Protein AF-A0A3N2H4Z8-F1 (afdb_monomer_lite)

Structure (mmCIF, N/CA/C/O backbone):
data_AF-A0A3N2H4Z8-F1
#
_entry.id   AF-A0A3N2H4Z8-F1
#
loop_
_atom_site.group_PDB
_atom_site.id
_atom_site.type_symbol
_atom_site.label_atom_id
_atom_site.label_alt_id
_atom_site.label_comp_id
_atom_site.label_asym_id
_atom_site.label_entity_id
_atom_site.label_seq_id
_atom_site.pdbx_PDB_ins_code
_atom_site.Cartn_x
_atom_site.Cartn_y
_atom_site.Cartn_z
_atom_site.occupancy
_atom_site.B_iso_or_equiv
_atom_site.auth_seq_id
_atom_site.auth_comp_id
_atom_site.auth_asym_id
_atom_site.auth_atom_id
_atom_site.pdbx_PDB_model_num
ATOM 1 N N . MET A 1 1 ? 8.230 -2.918 19.603 1.00 58.03 1 MET A N 1
ATOM 2 C CA . MET A 1 1 ? 8.736 -3.614 18.401 1.00 58.03 1 MET A CA 1
ATOM 3 C C . MET A 1 1 ? 7.771 -3.284 17.280 1.00 58.03 1 MET A C 1
ATOM 5 O O . MET A 1 1 ? 6.581 -3.255 17.561 1.00 58.03 1 MET A O 1
ATOM 9 N N . ALA A 1 2 ? 8.260 -2.921 16.096 1.00 69.50 2 ALA A N 1
ATOM 10 C CA . ALA A 1 2 ? 7.407 -2.579 14.958 1.00 69.50 2 ALA A CA 1
ATOM 11 C C . ALA A 1 2 ? 7.454 -3.725 13.944 1.00 69.50 2 ALA A C 1
ATOM 13 O O . ALA A 1 2 ? 8.533 -4.252 13.677 1.00 69.50 2 ALA A O 1
ATOM 14 N N . TYR A 1 3 ? 6.294 -4.119 13.432 1.00 77.19 3 TYR A N 1
ATOM 15 C CA . TYR A 1 3 ? 6.147 -5.164 12.423 1.00 77.19 3 TYR A CA 1
ATOM 16 C C . TYR A 1 3 ? 5.973 -4.525 11.045 1.00 77.19 3 TYR A C 1
ATOM 18 O O . TYR A 1 3 ? 5.326 -3.483 10.944 1.00 77.19 3 TYR A O 1
ATOM 26 N N . ARG A 1 4 ? 6.554 -5.116 9.995 1.00 85.44 4 ARG A N 1
ATOM 27 C CA . ARG A 1 4 ? 6.513 -4.558 8.641 1.00 85.44 4 ARG A CA 1
ATOM 28 C C . ARG A 1 4 ? 6.086 -5.608 7.621 1.00 85.44 4 ARG A C 1
ATOM 30 O O . ARG A 1 4 ? 6.749 -6.628 7.491 1.00 85.44 4 ARG A O 1
ATOM 37 N N . ILE A 1 5 ? 5.042 -5.303 6.855 1.00 87.25 5 ILE A N 1
ATOM 38 C CA . ILE A 1 5 ? 4.618 -6.085 5.685 1.00 87.25 5 ILE A CA 1
ATOM 39 C C . ILE A 1 5 ? 4.929 -5.279 4.436 1.00 87.25 5 ILE A C 1
ATOM 41 O O . ILE A 1 5 ? 4.501 -4.129 4.337 1.00 87.25 5 ILE A O 1
ATOM 45 N N . ALA A 1 6 ? 5.624 -5.877 3.472 1.00 89.94 6 ALA A N 1
ATOM 46 C CA . ALA A 1 6 ? 5.762 -5.306 2.139 1.00 89.94 6 ALA A CA 1
ATOM 47 C C . ALA A 1 6 ? 4.761 -5.970 1.186 1.00 89.94 6 ALA A C 1
ATOM 49 O O . ALA A 1 6 ? 4.684 -7.193 1.076 1.00 89.94 6 ALA A O 1
ATOM 50 N N . LEU A 1 7 ? 3.985 -5.154 0.485 1.00 91.12 7 LEU A N 1
ATOM 51 C CA . LEU A 1 7 ? 3.040 -5.569 -0.539 1.00 91.12 7 LEU A CA 1
ATOM 52 C C . LEU A 1 7 ? 3.588 -5.134 -1.895 1.00 91.12 7 LEU A C 1
ATOM 54 O O . LEU A 1 7 ? 3.538 -3.954 -2.245 1.00 91.12 7 LEU A O 1
ATOM 58 N N . TYR A 1 8 ? 4.108 -6.085 -2.663 1.00 91.25 8 TYR A N 1
ATOM 59 C CA . TYR A 1 8 ? 4.609 -5.828 -4.009 1.00 91.25 8 TYR A CA 1
ATOM 60 C C . TYR A 1 8 ? 3.440 -5.842 -4.988 1.00 91.25 8 TYR A C 1
ATOM 62 O O . TYR A 1 8 ? 2.732 -6.845 -5.102 1.00 91.25 8 TYR A O 1
ATOM 70 N N . CYS A 1 9 ? 3.211 -4.710 -5.648 1.00 91.25 9 CYS A N 1
ATOM 71 C CA . CYS A 1 9 ? 1.989 -4.435 -6.394 1.00 91.25 9 CYS A CA 1
ATOM 72 C C . CYS A 1 9 ? 2.287 -4.037 -7.841 1.00 91.25 9 CYS A C 1
ATOM 74 O O . CYS A 1 9 ? 3.325 -3.449 -8.139 1.00 91.25 9 CYS A O 1
ATOM 76 N N . THR A 1 10 ? 1.327 -4.305 -8.726 1.00 91.31 10 THR A N 1
ATOM 77 C CA . THR A 1 10 ? 1.236 -3.677 -10.051 1.00 91.31 10 THR A CA 1
ATOM 78 C C . THR A 1 10 ? 0.263 -2.495 -9.974 1.00 91.31 10 THR A C 1
ATOM 80 O O . THR A 1 10 ? -0.949 -2.716 -10.004 1.00 91.31 10 THR A O 1
ATOM 83 N N . SER A 1 11 ? 0.756 -1.261 -9.847 1.00 86.25 11 SER A N 1
ATOM 84 C CA . SER A 1 11 ? -0.063 -0.067 -9.582 1.00 86.25 11 SER A CA 1
ATOM 85 C C . SER A 1 11 ? -0.911 0.382 -10.770 1.00 86.25 11 SER A C 1
ATOM 87 O O . SER A 1 11 ? -1.811 1.202 -10.605 1.00 86.25 11 SER A O 1
ATOM 89 N N . GLY A 1 12 ? -0.630 -0.127 -11.975 1.00 87.31 12 GLY A N 1
ATOM 90 C CA . GLY A 1 12 ? -1.292 0.325 -13.200 1.00 87.31 12 GLY A CA 1
ATOM 91 C C . GLY A 1 12 ? -0.841 1.720 -13.636 1.00 87.31 12 GLY A C 1
ATOM 92 O O . GLY A 1 12 ? -1.544 2.384 -14.394 1.00 87.31 12 GLY A O 1
ATOM 93 N N . GLY A 1 13 ? 0.326 2.163 -13.160 1.00 88.88 13 GLY A N 1
ATOM 94 C CA . GLY A 1 13 ? 0.904 3.457 -13.493 1.00 88.88 13 GLY A CA 1
ATOM 95 C C . GLY A 1 13 ? 0.477 4.613 -12.585 1.00 88.88 13 GLY A C 1
ATOM 96 O O . GLY A 1 13 ? 0.729 5.762 -12.938 1.00 88.88 13 GLY A O 1
ATOM 97 N N . LEU A 1 14 ? -0.152 4.322 -11.443 1.00 92.44 14 LEU A N 1
ATOM 98 C CA . LEU A 1 14 ? -0.487 5.327 -10.433 1.00 92.44 14 LEU A CA 1
ATOM 99 C C . LEU A 1 14 ? 0.776 5.836 -9.728 1.00 92.44 14 LEU A C 1
ATOM 101 O O . LEU A 1 14 ? 1.671 5.050 -9.396 1.00 92.44 14 LEU A O 1
ATOM 105 N N . SER A 1 15 ? 0.806 7.138 -9.443 1.00 94.19 15 SER A N 1
ATOM 106 C CA . SER A 1 15 ? 1.796 7.742 -8.549 1.00 94.19 15 SER A CA 1
ATOM 107 C C . SER A 1 15 ? 1.583 7.301 -7.095 1.00 94.19 15 SER A C 1
ATOM 109 O O . SER A 1 15 ? 0.527 6.787 -6.727 1.00 94.19 15 SER A O 1
ATOM 111 N N . ALA A 1 16 ? 2.569 7.537 -6.222 1.00 94.75 16 ALA A N 1
ATOM 112 C CA . ALA A 1 16 ? 2.466 7.162 -4.809 1.00 94.75 16 ALA A CA 1
ATOM 113 C C . ALA A 1 16 ? 1.285 7.843 -4.091 1.00 94.75 16 ALA A C 1
ATOM 115 O O . ALA A 1 16 ? 0.596 7.216 -3.286 1.00 94.75 16 ALA A O 1
ATOM 116 N N . ALA A 1 17 ? 1.029 9.117 -4.408 1.00 94.94 17 ALA A N 1
ATOM 117 C CA . ALA A 1 17 ? -0.097 9.857 -3.850 1.00 94.94 17 ALA A CA 1
ATOM 118 C C . ALA A 1 17 ? -1.436 9.285 -4.331 1.00 94.94 17 ALA A C 1
ATOM 120 O O . ALA A 1 17 ? -2.308 9.016 -3.510 1.00 94.94 17 ALA A O 1
ATOM 121 N N . GLU A 1 18 ? -1.580 9.040 -5.637 1.00 95.12 18 GLU A N 1
ATOM 122 C CA . GLU A 1 18 ? -2.786 8.420 -6.199 1.00 95.12 18 GLU A CA 1
ATOM 123 C C . GLU A 1 18 ? -3.003 7.005 -5.658 1.00 95.12 18 GLU A C 1
ATOM 125 O O . GLU A 1 18 ? -4.136 6.632 -5.379 1.00 95.12 18 GLU A O 1
ATOM 130 N N . GLY A 1 19 ? -1.930 6.238 -5.446 1.00 94.19 19 GLY A N 1
ATOM 131 C CA . GLY A 1 19 ? -1.995 4.915 -4.835 1.00 94.19 19 GLY A CA 1
ATOM 132 C C . GLY A 1 19 ? -2.554 4.951 -3.412 1.00 94.19 19 GLY A C 1
ATOM 133 O O . GLY A 1 19 ? -3.439 4.162 -3.086 1.00 94.19 19 GLY A O 1
ATOM 134 N N . LEU A 1 20 ? -2.099 5.890 -2.574 1.00 95.12 20 LEU A N 1
ATOM 135 C CA . LEU A 1 20 ? -2.622 6.038 -1.211 1.00 95.12 20 LEU A CA 1
ATOM 136 C C . LEU A 1 20 ? -4.099 6.475 -1.201 1.00 95.12 20 LEU A C 1
ATOM 138 O O . LEU A 1 20 ? -4.898 5.924 -0.445 1.00 95.12 20 LEU A O 1
ATOM 142 N N . GLU A 1 21 ? -4.482 7.422 -2.060 1.00 95.31 21 GLU A N 1
ATOM 143 C CA . GLU A 1 21 ? -5.883 7.858 -2.190 1.00 95.31 21 GLU A CA 1
ATOM 144 C C . GLU A 1 21 ? -6.788 6.741 -2.744 1.00 95.31 21 GLU A C 1
ATOM 146 O O . GLU A 1 21 ? -7.935 6.589 -2.313 1.00 95.31 21 GLU A O 1
ATOM 151 N N . ALA A 1 22 ? -6.276 5.914 -3.660 1.00 94.50 22 ALA A N 1
ATOM 152 C CA . ALA A 1 22 ? -6.990 4.755 -4.184 1.00 94.50 22 ALA A CA 1
ATOM 153 C C . ALA A 1 22 ? -7.251 3.713 -3.085 1.00 94.50 22 ALA A C 1
ATOM 155 O O . ALA A 1 22 ? -8.364 3.201 -2.991 1.00 94.50 22 ALA A O 1
ATOM 156 N N . ILE A 1 23 ? -6.280 3.465 -2.194 1.00 94.44 23 ILE A N 1
ATOM 157 C CA . ILE A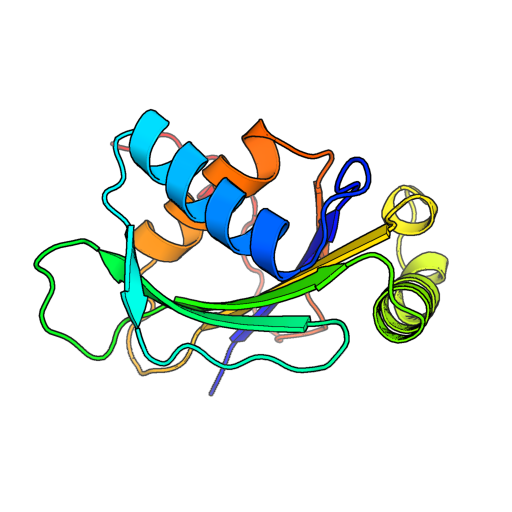 1 23 ? -6.460 2.577 -1.030 1.00 94.44 23 ILE A CA 1
ATOM 158 C C . ILE A 1 23 ? -7.587 3.087 -0.123 1.00 94.44 23 ILE A C 1
ATOM 160 O O . ILE A 1 23 ? -8.467 2.312 0.251 1.00 94.44 23 ILE A O 1
ATOM 164 N N . LEU A 1 24 ? -7.594 4.383 0.206 1.00 94.44 24 LEU A N 1
ATOM 165 C CA . LEU A 1 24 ? -8.649 5.000 1.022 1.00 94.44 24 LEU A CA 1
ATOM 166 C C . LEU A 1 24 ? -10.026 4.885 0.357 1.00 94.44 24 LEU A C 1
ATOM 168 O O . LEU A 1 24 ? -11.013 4.537 1.008 1.00 94.44 24 LEU A O 1
ATOM 172 N N . THR A 1 25 ? -10.085 5.151 -0.948 1.00 95.19 25 THR A N 1
ATOM 173 C CA . THR A 1 25 ? -11.323 5.077 -1.733 1.00 95.19 25 THR A CA 1
ATOM 174 C C . THR A 1 25 ? -11.864 3.649 -1.774 1.00 95.19 25 THR A C 1
ATOM 176 O O . THR A 1 25 ? -13.024 3.428 -1.431 1.00 95.19 25 THR A O 1
ATOM 179 N N . ALA A 1 26 ? -11.018 2.669 -2.100 1.00 93.94 26 ALA A N 1
ATOM 180 C CA . ALA A 1 26 ? -11.404 1.263 -2.155 1.00 93.94 26 ALA A CA 1
ATOM 181 C C . ALA A 1 26 ? -11.834 0.727 -0.781 1.00 93.94 26 ALA A C 1
ATOM 183 O O . ALA A 1 26 ? -12.832 0.014 -0.687 1.00 93.94 26 ALA A O 1
ATOM 184 N N . ALA A 1 27 ? -11.145 1.106 0.301 1.00 93.25 27 ALA A N 1
ATOM 185 C CA . ALA A 1 27 ? -11.550 0.732 1.656 1.00 93.25 27 ALA A CA 1
ATOM 186 C C . ALA A 1 27 ? -12.957 1.259 1.986 1.00 93.25 27 ALA A C 1
ATOM 188 O O . ALA A 1 27 ? -13.801 0.514 2.490 1.00 93.25 27 ALA A O 1
ATOM 189 N N . ARG A 1 28 ? -13.246 2.514 1.622 1.00 93.56 28 ARG A N 1
ATOM 190 C CA . ARG A 1 28 ? -14.564 3.128 1.816 1.00 93.56 28 ARG A CA 1
ATOM 191 C C . ARG A 1 28 ? -15.657 2.430 1.008 1.00 93.56 28 ARG A C 1
ATOM 193 O O . ARG A 1 28 ? -16.737 2.185 1.542 1.00 93.56 28 ARG A O 1
ATOM 200 N N . GLU A 1 29 ? -15.390 2.092 -0.251 1.00 92.75 29 GLU A N 1
ATOM 201 C CA . GLU A 1 29 ? -16.316 1.332 -1.109 1.00 92.75 29 GLU A CA 1
ATOM 202 C C . GLU A 1 29 ? -16.615 -0.066 -0.548 1.00 92.75 29 GLU A C 1
ATOM 204 O O . GLU A 1 29 ? -17.712 -0.592 -0.731 1.00 92.75 29 GLU A O 1
ATOM 209 N N . GLN A 1 30 ? -15.671 -0.635 0.200 1.00 90.50 30 GLN A N 1
ATOM 210 C CA . GLN A 1 30 ? -15.806 -1.911 0.905 1.00 90.50 30 GLN A CA 1
ATOM 211 C C . GLN A 1 30 ? -16.430 -1.775 2.307 1.00 90.50 30 GLN A C 1
ATOM 213 O O . GLN A 1 30 ? -16.568 -2.768 3.020 1.00 90.50 30 GLN A O 1
ATOM 218 N N . GLY A 1 31 ? -16.832 -0.565 2.709 1.00 90.38 31 GLY A N 1
ATOM 219 C CA . GLY A 1 31 ? -17.496 -0.298 3.987 1.00 90.38 31 GLY A CA 1
ATOM 220 C C . GLY A 1 31 ? -16.556 -0.041 5.169 1.00 90.38 31 GLY A C 1
ATOM 221 O O . GLY A 1 31 ? -17.029 0.034 6.303 1.00 90.38 31 GLY A O 1
ATOM 222 N N . ALA A 1 32 ? -15.252 0.117 4.934 1.00 91.12 32 ALA A N 1
ATOM 223 C CA . ALA A 1 32 ? -14.289 0.531 5.947 1.00 91.12 32 ALA A CA 1
ATOM 224 C C . ALA A 1 32 ? -14.022 2.040 5.844 1.00 91.12 32 ALA A C 1
ATOM 226 O O . ALA A 1 32 ? -13.409 2.517 4.891 1.00 91.12 32 ALA A O 1
ATOM 227 N N . ASP A 1 33 ? -14.465 2.803 6.843 1.00 90.25 33 ASP A N 1
ATOM 228 C CA . ASP A 1 33 ? -14.162 4.233 6.925 1.00 90.25 33 ASP A CA 1
ATOM 229 C C . ASP A 1 33 ? -12.745 4.416 7.480 1.00 90.25 33 ASP A C 1
ATOM 231 O O . ASP A 1 33 ? -12.545 4.443 8.692 1.00 90.25 33 ASP A O 1
ATOM 235 N N . LEU A 1 34 ? -11.744 4.450 6.598 1.00 91.12 34 LEU A N 1
ATOM 236 C CA . LEU A 1 34 ? -10.361 4.735 6.975 1.00 91.12 34 LEU A CA 1
ATOM 237 C C . LEU A 1 34 ? -10.110 6.246 6.975 1.00 91.12 34 LEU A C 1
ATOM 239 O O . LEU A 1 34 ? -10.398 6.940 6.001 1.00 91.12 34 LEU A O 1
ATOM 243 N N . ALA A 1 35 ? -9.519 6.742 8.056 1.00 90.12 35 ALA A N 1
ATOM 244 C CA . ALA A 1 35 ? -9.062 8.115 8.195 1.00 90.12 35 ALA A CA 1
ATOM 245 C C . ALA A 1 35 ? -7.531 8.166 8.143 1.00 90.12 35 ALA A C 1
ATOM 247 O O . ALA A 1 35 ? -6.856 7.390 8.819 1.00 90.12 35 ALA A O 1
ATOM 248 N N . LEU A 1 36 ? -6.999 9.101 7.354 1.00 91.19 36 LEU A N 1
ATOM 249 C CA . LEU A 1 36 ? -5.567 9.364 7.230 1.00 91.19 36 LEU A CA 1
ATOM 250 C C . LEU A 1 36 ? -5.143 10.494 8.178 1.00 91.19 36 LEU A C 1
ATOM 252 O O . LEU A 1 36 ? -5.713 11.586 8.149 1.00 91.19 36 LEU A O 1
ATOM 256 N N . SER A 1 37 ? -4.098 10.253 8.963 1.00 90.00 37 SER A N 1
ATOM 257 C CA . SER A 1 37 ? -3.379 11.248 9.762 1.00 90.00 37 SER A CA 1
ATOM 258 C C . SER A 1 37 ? -1.881 11.231 9.434 1.00 90.00 37 SER A C 1
ATOM 260 O O . SER A 1 37 ? -1.410 10.394 8.665 1.00 90.00 37 SER A O 1
ATOM 262 N N . GLU A 1 38 ? -1.130 12.199 9.974 1.00 90.44 38 GLU A N 1
ATOM 263 C CA . GLU A 1 38 ? 0.344 12.248 9.889 1.00 90.44 38 GLU A CA 1
ATOM 264 C C . GLU A 1 38 ? 0.904 12.100 8.464 1.00 90.44 38 GLU A C 1
ATOM 266 O O . GLU A 1 38 ? 1.896 11.420 8.216 1.00 90.44 38 GLU A O 1
ATOM 271 N N . ARG A 1 39 ? 0.237 12.750 7.506 1.00 93.25 39 ARG A N 1
ATOM 272 C CA . ARG A 1 39 ? 0.579 12.677 6.086 1.00 93.25 39 ARG A CA 1
ATOM 273 C C . ARG A 1 39 ? 1.992 13.219 5.833 1.00 93.25 39 ARG A C 1
ATOM 275 O O . ARG A 1 39 ? 2.275 14.374 6.152 1.00 93.25 39 ARG A O 1
ATOM 282 N N . ALA A 1 40 ? 2.833 12.418 5.186 1.00 94.19 40 ALA A N 1
ATOM 283 C CA . ALA A 1 40 ? 4.171 12.804 4.745 1.00 94.19 40 ALA A CA 1
ATOM 284 C C . ALA A 1 40 ? 4.417 12.349 3.302 1.00 94.19 40 ALA A C 1
ATOM 286 O O . ALA A 1 40 ? 3.799 11.405 2.818 1.00 94.19 40 ALA A O 1
ATOM 287 N N . SER A 1 41 ? 5.297 13.037 2.582 1.00 95.12 41 SER A N 1
ATOM 288 C CA . SER A 1 41 ? 5.582 12.718 1.183 1.00 95.12 41 SER A CA 1
ATOM 289 C C . SER A 1 41 ? 7.016 13.057 0.816 1.00 95.12 41 SER A C 1
ATOM 291 O O . SER A 1 41 ? 7.559 14.058 1.290 1.00 95.12 41 SER A O 1
ATOM 293 N N . GLY A 1 42 ? 7.578 12.276 -0.098 1.00 91.38 42 GLY A N 1
ATOM 294 C CA . GLY A 1 42 ? 8.801 12.598 -0.822 1.00 91.38 42 GLY A CA 1
ATOM 295 C C . GLY A 1 42 ? 8.556 12.668 -2.325 1.00 91.38 42 GLY A C 1
ATOM 296 O O . GLY A 1 42 ? 7.421 12.670 -2.789 1.00 91.38 42 GLY A O 1
ATOM 297 N N . GLU A 1 43 ? 9.638 12.702 -3.100 1.00 85.56 43 GLU A N 1
ATOM 298 C CA . GLU A 1 43 ? 9.575 12.792 -4.567 1.00 85.56 43 GLU A CA 1
ATOM 299 C C . GLU A 1 43 ? 8.849 11.602 -5.212 1.00 85.56 43 GLU A C 1
ATOM 301 O O . GLU A 1 43 ? 8.223 11.742 -6.256 1.00 85.56 43 GLU A O 1
ATOM 306 N N . SER A 1 44 ? 8.920 10.429 -4.584 1.00 88.81 44 SER A N 1
ATOM 307 C CA . SER A 1 44 ? 8.422 9.181 -5.165 1.00 88.81 44 SER A CA 1
ATOM 308 C C . SER A 1 44 ? 7.711 8.262 -4.174 1.00 88.81 44 SER A C 1
ATOM 310 O O . SER A 1 44 ? 7.462 7.087 -4.459 1.00 88.81 44 SER A O 1
ATOM 312 N N . TRP A 1 45 ? 7.372 8.815 -3.010 1.00 95.12 45 TRP A N 1
ATOM 313 C CA . TRP A 1 45 ? 6.669 8.096 -1.965 1.00 95.12 45 TRP A CA 1
ATOM 314 C C . TRP A 1 45 ? 5.670 8.987 -1.237 1.00 95.12 45 TRP A C 1
ATOM 316 O O . TRP A 1 45 ? 5.820 10.209 -1.166 1.00 95.12 45 TRP A O 1
ATOM 326 N N . MET A 1 46 ? 4.650 8.343 -0.687 1.00 96.75 46 MET A N 1
ATOM 327 C CA . MET A 1 46 ? 3.576 8.957 0.079 1.00 96.75 46 MET A CA 1
ATOM 328 C C . MET A 1 46 ? 3.312 8.098 1.309 1.00 96.75 46 MET A C 1
ATOM 330 O O . MET A 1 46 ? 3.194 6.884 1.172 1.00 96.75 46 MET A O 1
ATOM 334 N N . SER A 1 47 ? 3.184 8.696 2.489 1.00 96.31 47 SER A N 1
ATOM 335 C CA . SER A 1 47 ? 2.851 7.961 3.703 1.00 96.31 47 SER A CA 1
ATOM 336 C C . SER A 1 47 ? 1.836 8.673 4.591 1.00 96.31 47 SER A C 1
ATOM 338 O O . SER A 1 47 ? 1.535 9.861 4.426 1.00 96.31 47 SER A O 1
ATOM 340 N N . GLY A 1 48 ? 1.309 7.917 5.546 1.00 93.69 48 GLY A N 1
ATOM 341 C CA . GLY A 1 48 ? 0.604 8.431 6.709 1.00 93.69 48 GLY A CA 1
ATOM 342 C C . GLY A 1 48 ? 0.087 7.301 7.588 1.00 93.69 48 GLY A C 1
ATOM 343 O O . GLY A 1 48 ? 0.275 6.120 7.294 1.00 93.69 48 GLY A O 1
ATOM 344 N N . VAL A 1 49 ? -0.553 7.662 8.691 1.00 92.19 49 VAL A N 1
ATOM 345 C CA . VAL A 1 49 ? -1.137 6.709 9.635 1.00 92.19 49 VAL A CA 1
ATOM 346 C C . VAL A 1 49 ? -2.620 6.555 9.322 1.00 92.19 49 VAL A C 1
ATOM 348 O O . VAL A 1 49 ? -3.365 7.532 9.284 1.00 92.19 49 VAL A O 1
ATOM 351 N N . LEU A 1 50 ? -3.049 5.322 9.070 1.00 91.31 50 LEU A N 1
ATOM 352 C CA . LEU A 1 50 ? -4.447 4.968 8.858 1.00 91.31 50 LEU A CA 1
ATOM 353 C C . LEU A 1 50 ? -5.071 4.472 10.160 1.00 91.31 50 LEU A C 1
ATOM 355 O O . LEU A 1 50 ? -4.487 3.651 10.865 1.00 91.31 50 LEU A O 1
ATOM 359 N N . GLY A 1 51 ? -6.281 4.939 10.452 1.00 90.50 51 GLY A N 1
ATOM 360 C CA . GLY A 1 51 ? -7.120 4.458 11.550 1.00 90.50 51 GLY A CA 1
ATOM 361 C C . GLY A 1 51 ? -8.585 4.359 11.130 1.00 90.50 51 GLY A C 1
ATOM 362 O O . GLY A 1 51 ? -8.970 4.897 10.094 1.00 90.50 51 GLY A O 1
ATOM 363 N N . LEU A 1 52 ? -9.422 3.682 11.920 1.00 87.12 52 LEU A N 1
ATOM 364 C CA . LEU A 1 52 ? -10.872 3.673 11.690 1.00 87.12 52 LEU A CA 1
ATOM 365 C C . LEU A 1 52 ? -11.495 5.031 12.057 1.00 87.12 52 LEU A C 1
ATOM 367 O O . LEU A 1 52 ? -11.201 5.606 13.108 1.00 87.12 52 LEU A O 1
ATOM 371 N N . GLY A 1 53 ? -12.394 5.526 11.210 1.00 77.38 53 GLY A N 1
ATOM 372 C CA . GLY A 1 53 ? -13.140 6.764 11.401 1.00 77.38 53 GLY A CA 1
ATOM 373 C C . GLY A 1 53 ? -13.859 6.784 12.750 1.00 77.38 53 GLY A C 1
ATOM 374 O O . GLY A 1 53 ? -14.665 5.911 13.066 1.00 77.38 53 GLY A O 1
ATOM 375 N N . GLY A 1 54 ? -13.536 7.779 13.580 1.00 67.12 54 GLY A N 1
ATOM 376 C CA . GLY A 1 54 ? -14.113 7.948 14.918 1.00 67.12 54 GLY A CA 1
ATOM 377 C C . GLY A 1 54 ? -13.380 7.225 16.055 1.00 67.12 54 GLY A C 1
ATOM 378 O O . GLY A 1 54 ? -13.699 7.481 17.219 1.00 67.12 54 GLY A O 1
ATOM 379 N N . ALA A 1 55 ? -12.376 6.390 15.768 1.00 64.12 55 ALA A N 1
ATOM 380 C CA . ALA A 1 55 ? -11.517 5.817 16.799 1.00 64.12 55 ALA A CA 1
ATOM 381 C C . ALA A 1 55 ? -10.532 6.877 17.329 1.00 64.12 55 ALA A C 1
ATOM 383 O O . ALA A 1 55 ? -9.832 7.542 16.567 1.00 64.12 55 ALA A O 1
ATOM 384 N N . ARG A 1 56 ? -10.482 7.051 18.655 1.00 55.50 56 ARG A N 1
ATOM 385 C CA . ARG A 1 56 ? -9.436 7.825 19.341 1.00 55.50 56 ARG A CA 1
ATOM 386 C C . ARG A 1 56 ? -8.455 6.837 19.960 1.00 55.50 56 ARG A C 1
ATOM 388 O O . ARG A 1 56 ? -8.790 6.220 20.967 1.00 55.50 56 ARG A O 1
ATOM 395 N N . GLY A 1 57 ? -7.276 6.685 19.375 1.00 58.22 57 GLY A N 1
ATOM 396 C CA . GLY A 1 57 ? -6.216 5.849 19.932 1.00 58.22 57 GLY A CA 1
ATOM 397 C C . GLY A 1 57 ? -4.995 5.772 19.022 1.00 58.22 57 GLY A C 1
ATOM 398 O O . GLY A 1 57 ? -5.089 6.073 17.836 1.00 58.22 57 GLY A O 1
ATOM 399 N N . ASP A 1 58 ? -3.874 5.331 19.593 1.00 60.53 58 ASP A N 1
ATOM 400 C CA . ASP A 1 58 ? -2.567 5.215 18.923 1.00 60.53 58 ASP A CA 1
ATOM 401 C C . ASP A 1 58 ? -2.432 3.934 18.066 1.00 60.53 58 ASP A C 1
ATOM 403 O O . ASP A 1 58 ? -1.367 3.647 17.527 1.00 60.53 58 ASP A O 1
ATOM 407 N N . GLY A 1 59 ? -3.503 3.140 17.940 1.00 65.12 59 GLY A N 1
ATOM 408 C CA . GLY A 1 59 ? -3.527 1.829 17.273 1.00 65.12 59 GLY A CA 1
ATOM 409 C C . GLY A 1 59 ? -3.643 1.884 15.746 1.00 65.12 59 GLY A C 1
ATOM 410 O O . GLY A 1 59 ? -4.382 1.099 15.166 1.00 65.12 59 GLY A O 1
ATOM 411 N N . GLY A 1 60 ? -2.982 2.834 15.088 1.00 80.25 60 GLY A N 1
ATOM 412 C CA . GLY A 1 60 ? -3.038 2.983 13.631 1.00 80.25 60 GLY A CA 1
ATOM 413 C C . GLY A 1 60 ? -2.124 2.020 12.862 1.00 80.25 60 GLY A C 1
ATOM 414 O O . GLY A 1 60 ? -1.245 1.362 13.418 1.00 80.25 60 GLY A O 1
ATOM 415 N N . CYS A 1 61 ? -2.303 1.973 11.543 1.00 88.94 61 CYS A N 1
ATOM 416 C CA . CYS A 1 61 ? -1.390 1.323 10.605 1.00 88.94 61 CYS A CA 1
ATOM 417 C C . CYS A 1 61 ? -0.653 2.405 9.816 1.00 88.94 61 CYS A C 1
ATOM 419 O O . CYS A 1 61 ? -1.282 3.145 9.058 1.00 88.94 61 CYS A O 1
ATOM 421 N N . HIS A 1 62 ? 0.665 2.522 9.984 1.00 92.69 62 HIS A N 1
ATOM 422 C CA . HIS A 1 62 ? 1.438 3.416 9.128 1.00 92.69 62 HIS A CA 1
ATOM 423 C C . HIS A 1 62 ? 1.582 2.774 7.750 1.00 92.69 62 HIS A C 1
ATOM 425 O O . HIS A 1 62 ? 2.105 1.667 7.626 1.00 92.69 62 HIS A O 1
ATOM 431 N N . VAL A 1 63 ? 1.107 3.466 6.723 1.00 94.12 63 VAL A N 1
ATOM 432 C CA . VAL A 1 63 ? 1.156 3.017 5.335 1.00 94.12 63 VAL A CA 1
ATOM 433 C C . VAL A 1 63 ? 2.082 3.932 4.567 1.00 94.12 63 VAL A C 1
ATOM 435 O O . VAL A 1 63 ? 1.931 5.148 4.614 1.00 94.12 63 VAL A O 1
ATOM 438 N N . GLU A 1 64 ? 3.015 3.340 3.833 1.00 96.06 64 GLU A N 1
ATOM 439 C CA . GLU A 1 64 ? 3.907 4.039 2.918 1.00 96.06 64 GLU A CA 1
ATOM 440 C C . GLU A 1 64 ? 3.820 3.401 1.534 1.00 96.06 64 GLU A C 1
ATOM 442 O O . GLU A 1 64 ? 3.971 2.192 1.384 1.00 96.06 64 GLU A O 1
ATOM 447 N N . VAL A 1 65 ? 3.572 4.213 0.515 1.00 95.88 65 VAL A N 1
ATOM 448 C CA . VAL A 1 65 ? 3.480 3.796 -0.881 1.00 95.88 65 VAL A CA 1
ATOM 449 C C . VAL A 1 65 ? 4.693 4.338 -1.617 1.00 95.88 65 VAL A C 1
ATOM 451 O O . VAL A 1 65 ? 4.891 5.548 -1.657 1.00 95.88 65 VAL A O 1
ATOM 454 N N . HIS A 1 66 ? 5.464 3.452 -2.240 1.00 95.75 66 HIS A N 1
ATOM 455 C CA . HIS A 1 66 ? 6.447 3.785 -3.272 1.00 95.75 66 HIS A CA 1
ATOM 456 C C . HIS A 1 66 ? 5.885 3.336 -4.611 1.00 95.75 66 HIS A C 1
ATOM 458 O O . HIS A 1 66 ? 5.483 2.182 -4.740 1.00 95.75 66 HIS A O 1
ATOM 464 N N . ALA A 1 67 ? 5.864 4.207 -5.614 1.00 92.62 67 ALA A N 1
ATOM 465 C CA . ALA A 1 67 ? 5.369 3.840 -6.938 1.00 92.62 67 ALA A CA 1
ATOM 466 C C . ALA A 1 67 ? 6.181 4.517 -8.036 1.00 92.62 67 ALA A C 1
ATOM 468 O O . ALA A 1 67 ? 6.587 5.670 -7.886 1.00 92.62 67 ALA A O 1
ATOM 469 N N . GLN A 1 68 ? 6.407 3.788 -9.134 1.00 85.31 68 GLN A N 1
ATOM 470 C CA . GLN A 1 68 ? 7.092 4.285 -10.334 1.00 85.31 68 GLN A CA 1
ATOM 471 C C . GLN A 1 68 ? 8.453 4.936 -10.040 1.00 85.31 68 GLN A C 1
ATOM 473 O O . GLN A 1 68 ? 8.841 5.923 -10.666 1.00 85.31 68 GLN A O 1
ATOM 478 N N . SER A 1 69 ? 9.182 4.391 -9.066 1.00 88.19 69 SER A N 1
ATOM 479 C CA . SER A 1 69 ? 10.400 5.001 -8.548 1.00 88.19 69 SER A CA 1
ATOM 480 C C . SER A 1 69 ? 11.609 4.078 -8.666 1.00 88.19 69 SER A C 1
ATOM 482 O O . SER A 1 69 ? 11.464 2.854 -8.570 1.00 88.19 69 SER A O 1
ATOM 484 N N . PRO A 1 70 ? 12.830 4.632 -8.813 1.00 90.00 70 PRO A N 1
ATOM 485 C CA . PRO A 1 70 ? 14.049 3.835 -8.724 1.00 90.00 70 PRO A CA 1
ATOM 486 C C . PRO A 1 70 ? 14.143 3.063 -7.404 1.00 90.00 70 PRO A C 1
ATOM 488 O O . PRO A 1 70 ? 14.653 1.949 -7.384 1.00 90.00 70 PRO A O 1
ATOM 491 N N . LEU A 1 71 ? 13.614 3.627 -6.313 1.00 89.12 71 LEU A N 1
ATOM 492 C CA . LEU A 1 71 ? 1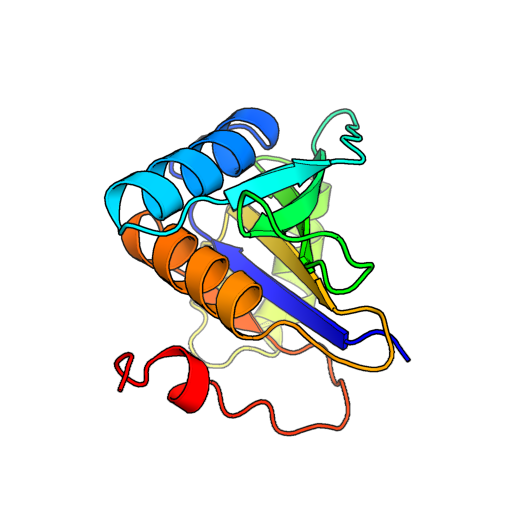3.594 2.967 -5.013 1.00 89.12 71 LEU A CA 1
ATOM 493 C C . LEU A 1 71 ? 12.670 1.740 -5.008 1.00 89.12 71 LEU A C 1
ATOM 495 O O . LEU A 1 71 ? 13.096 0.679 -4.564 1.00 89.12 71 LEU A O 1
ATOM 499 N N . ALA A 1 72 ? 11.462 1.837 -5.573 1.00 89.06 72 ALA A N 1
ATOM 500 C CA . ALA A 1 72 ? 10.566 0.689 -5.724 1.00 89.06 72 ALA A CA 1
ATOM 501 C C . ALA A 1 72 ? 11.222 -0.425 -6.559 1.00 89.06 72 ALA A C 1
ATOM 503 O O . ALA A 1 72 ? 11.155 -1.593 -6.186 1.00 89.06 72 ALA A O 1
ATOM 504 N N . ALA A 1 73 ? 11.929 -0.065 -7.638 1.00 91.31 73 ALA A N 1
ATOM 505 C CA . ALA A 1 73 ? 12.669 -1.027 -8.456 1.00 91.31 73 ALA A CA 1
ATOM 506 C C . ALA A 1 73 ? 13.798 -1.728 -7.677 1.00 91.31 73 ALA A C 1
ATOM 508 O O . ALA A 1 73 ? 14.002 -2.931 -7.840 1.00 91.31 73 ALA A O 1
ATOM 509 N N . VAL A 1 74 ? 14.509 -0.999 -6.809 1.00 90.94 74 VAL A N 1
ATOM 510 C CA . VAL A 1 74 ? 15.528 -1.579 -5.918 1.00 90.94 74 VAL A CA 1
ATOM 511 C C . VAL A 1 74 ? 14.890 -2.544 -4.919 1.00 90.94 74 VAL A C 1
ATOM 513 O O . VAL A 1 74 ? 15.341 -3.681 -4.829 1.00 90.94 74 VAL A O 1
ATOM 516 N N . MET A 1 75 ? 13.808 -2.145 -4.242 1.00 90.56 75 MET A N 1
ATOM 517 C CA . MET A 1 75 ? 13.099 -3.007 -3.282 1.00 90.56 75 MET A CA 1
ATOM 518 C C . MET A 1 75 ? 12.596 -4.301 -3.939 1.00 90.56 75 MET A C 1
ATOM 520 O O . MET A 1 75 ? 12.760 -5.388 -3.395 1.00 90.56 75 MET A O 1
ATOM 524 N N . VAL A 1 76 ? 12.033 -4.202 -5.149 1.00 90.69 76 VAL A N 1
ATOM 525 C CA . VAL A 1 76 ? 11.625 -5.364 -5.954 1.00 90.69 76 VAL A CA 1
ATOM 526 C C . VAL A 1 76 ? 12.818 -6.277 -6.229 1.00 90.69 76 VAL A C 1
ATOM 528 O O . VAL A 1 76 ? 12.718 -7.490 -6.032 1.00 90.69 76 VAL A O 1
ATOM 531 N N . ALA A 1 77 ? 13.951 -5.723 -6.666 1.00 90.31 77 ALA A N 1
ATOM 532 C CA . ALA A 1 77 ? 15.142 -6.503 -6.989 1.00 90.31 77 ALA A CA 1
ATOM 533 C C . ALA A 1 77 ? 15.726 -7.235 -5.767 1.00 90.31 77 ALA A C 1
ATOM 535 O O . ALA A 1 77 ? 16.147 -8.383 -5.900 1.00 90.31 77 ALA A O 1
ATOM 536 N N . GLU A 1 78 ? 15.704 -6.615 -4.582 1.00 88.94 78 GLU A N 1
ATOM 537 C CA . GLU A 1 78 ? 16.248 -7.188 -3.339 1.00 88.94 78 GLU A CA 1
ATOM 538 C C . GLU A 1 78 ? 15.577 -8.504 -2.925 1.00 88.94 78 GLU A C 1
ATOM 540 O O . GLU A 1 78 ? 16.237 -9.393 -2.375 1.00 88.94 78 GLU A O 1
ATOM 545 N N . VAL A 1 79 ? 14.283 -8.654 -3.214 1.00 86.12 79 VAL A N 1
ATOM 546 C CA . VAL A 1 79 ? 13.504 -9.834 -2.810 1.00 86.12 79 VAL A CA 1
ATOM 547 C C . VAL A 1 79 ? 13.167 -10.772 -3.974 1.00 86.12 79 VAL A C 1
ATOM 549 O O . VAL A 1 79 ? 12.874 -11.945 -3.749 1.00 86.12 79 VAL A O 1
ATOM 552 N N . SER A 1 80 ? 13.249 -10.301 -5.224 1.00 85.56 80 SER A N 1
ATOM 553 C CA . SER A 1 80 ? 12.824 -11.046 -6.425 1.00 85.56 80 SER A CA 1
ATOM 554 C C . SER A 1 80 ? 13.521 -12.393 -6.625 1.00 85.56 80 SER A C 1
ATOM 556 O O . SER A 1 80 ? 12.934 -13.312 -7.195 1.00 85.56 80 SER A O 1
ATOM 558 N N . ASP A 1 81 ? 14.775 -12.526 -6.191 1.00 82.25 81 ASP A N 1
ATOM 559 C CA . ASP A 1 81 ? 15.524 -13.785 -6.305 1.00 82.25 81 ASP A CA 1
ATOM 560 C C . ASP A 1 81 ? 15.206 -14.771 -5.172 1.00 82.25 81 ASP A C 1
ATOM 562 O O . ASP A 1 81 ? 15.478 -15.965 -5.296 1.00 82.25 81 ASP A O 1
ATOM 566 N N . ARG A 1 82 ? 14.609 -14.288 -4.078 1.00 80.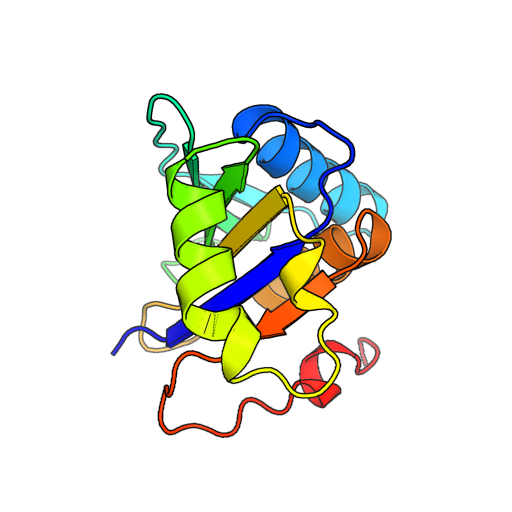38 82 ARG A N 1
ATOM 567 C CA . ARG A 1 82 ? 14.202 -15.095 -2.919 1.00 80.38 82 ARG A CA 1
ATOM 568 C C . ARG A 1 82 ? 12.740 -15.535 -2.993 1.00 80.38 82 ARG A C 1
ATOM 570 O O . ARG A 1 82 ? 12.339 -16.402 -2.224 1.00 80.38 82 ARG A O 1
ATOM 577 N N . GLU A 1 83 ? 11.957 -14.960 -3.904 1.00 79.94 83 GLU A N 1
ATOM 578 C CA . GLU A 1 83 ? 10.543 -15.269 -4.109 1.00 79.94 83 GLU A CA 1
ATOM 579 C C . GLU A 1 83 ? 10.368 -16.315 -5.236 1.00 79.94 83 GLU A C 1
ATOM 581 O O . GLU A 1 83 ? 10.584 -15.996 -6.409 1.00 79.94 83 GLU A O 1
ATOM 586 N N . PRO A 1 84 ? 9.991 -17.574 -4.928 1.00 76.50 84 PRO A N 1
ATOM 587 C CA . PRO A 1 84 ? 10.052 -18.677 -5.894 1.00 76.50 84 PRO A CA 1
ATOM 588 C C . PRO A 1 84 ? 9.071 -18.583 -7.067 1.00 76.50 84 PRO A C 1
ATOM 590 O O . PRO A 1 84 ? 9.328 -19.175 -8.115 1.00 76.50 84 PRO A O 1
ATOM 593 N N . SER A 1 85 ? 7.938 -17.891 -6.913 1.00 81.19 85 SER A N 1
ATOM 594 C CA . SER A 1 85 ? 6.942 -17.766 -7.985 1.00 81.19 85 SER A CA 1
ATOM 595 C C . SER A 1 85 ? 7.345 -16.753 -9.058 1.00 81.19 85 SER A C 1
ATOM 597 O O . SER A 1 85 ? 6.763 -16.749 -10.143 1.00 81.19 85 SER A O 1
ATOM 599 N N . GLY A 1 86 ? 8.338 -15.903 -8.777 1.00 82.94 86 GLY A N 1
ATOM 600 C CA . GLY A 1 86 ? 8.808 -14.844 -9.666 1.00 82.94 86 GLY A CA 1
ATOM 601 C C . GLY A 1 86 ? 7.800 -13.712 -9.877 1.00 82.94 86 GLY A C 1
ATOM 602 O O . GLY A 1 86 ? 8.051 -12.829 -10.697 1.00 82.94 86 GLY A O 1
ATOM 603 N N . ARG A 1 87 ? 6.674 -13.706 -9.154 1.00 83.75 87 ARG A N 1
ATOM 604 C CA . ARG A 1 87 ? 5.583 -12.736 -9.326 1.00 83.75 87 ARG A CA 1
ATOM 605 C C . ARG A 1 87 ? 5.971 -11.338 -8.855 1.00 83.75 87 ARG A C 1
ATOM 607 O O . ARG A 1 87 ? 5.433 -10.367 -9.378 1.00 83.75 87 ARG A O 1
ATOM 614 N N . ILE A 1 88 ? 6.921 -11.217 -7.923 1.00 88.44 88 ILE A N 1
ATOM 615 C CA . ILE A 1 88 ? 7.427 -9.899 -7.498 1.00 88.44 88 ILE A CA 1
ATOM 616 C C . ILE A 1 88 ? 8.162 -9.179 -8.641 1.00 88.44 88 ILE A C 1
ATOM 618 O O . ILE A 1 88 ? 8.110 -7.956 -8.711 1.00 88.44 88 ILE A O 1
ATOM 622 N N . ARG A 1 89 ? 8.758 -9.900 -9.603 1.00 89.69 89 ARG A N 1
ATOM 623 C CA . ARG A 1 89 ? 9.544 -9.289 -10.696 1.00 89.69 89 ARG A CA 1
ATOM 624 C C . ARG A 1 89 ? 8.741 -8.334 -11.582 1.00 89.69 89 ARG A C 1
ATOM 626 O O . ARG A 1 89 ? 9.338 -7.504 -12.258 1.00 89.69 89 ARG A O 1
ATOM 633 N N . SER A 1 90 ? 7.415 -8.472 -11.619 1.00 89.19 90 SER A N 1
ATOM 634 C CA . SER A 1 90 ? 6.525 -7.585 -12.378 1.00 89.19 90 SER A CA 1
ATOM 635 C C . SER A 1 90 ? 5.986 -6.400 -11.575 1.00 89.19 90 SER A C 1
ATOM 637 O O . SER A 1 90 ? 5.253 -5.595 -12.141 1.00 89.19 90 SER A O 1
ATOM 639 N N . ALA A 1 91 ? 6.282 -6.303 -10.277 1.00 91.19 91 ALA A N 1
ATOM 640 C CA . ALA A 1 91 ? 5.803 -5.202 -9.451 1.00 91.19 91 ALA A CA 1
ATOM 641 C C . ALA A 1 91 ? 6.503 -3.884 -9.822 1.00 91.19 91 ALA A C 1
ATOM 643 O O . ALA A 1 91 ? 7.711 -3.845 -10.052 1.00 91.19 91 ALA A O 1
ATOM 644 N N . ASP A 1 92 ? 5.730 -2.802 -9.859 1.00 92.00 92 ASP A N 1
ATOM 645 C CA . ASP A 1 92 ? 6.174 -1.426 -10.130 1.00 92.00 92 ASP A CA 1
ATOM 646 C C . ASP A 1 92 ? 5.871 -0.471 -8.957 1.00 92.00 92 ASP A C 1
ATOM 648 O O . ASP A 1 92 ? 6.203 0.720 -9.001 1.00 92.00 92 ASP A O 1
ATOM 652 N N . ALA A 1 93 ? 5.271 -1.006 -7.890 1.00 93.56 93 ALA A N 1
ATOM 653 C CA . ALA A 1 93 ? 4.995 -0.316 -6.645 1.00 93.56 93 ALA A CA 1
ATOM 654 C C . ALA A 1 93 ? 5.168 -1.238 -5.433 1.00 93.56 93 ALA A C 1
ATOM 656 O O . ALA A 1 93 ? 5.012 -2.460 -5.513 1.00 93.56 93 ALA A O 1
ATOM 657 N N . VAL A 1 94 ? 5.453 -0.625 -4.287 1.00 93.94 94 VAL A N 1
ATOM 658 C CA . VAL A 1 94 ? 5.538 -1.295 -2.990 1.00 93.94 94 VAL A CA 1
ATOM 659 C C . VAL A 1 94 ? 4.703 -0.517 -1.984 1.00 93.94 94 VAL A C 1
ATOM 661 O O . VAL A 1 94 ? 4.950 0.667 -1.755 1.00 93.94 94 VAL A O 1
ATOM 664 N N . VAL A 1 95 ? 3.729 -1.184 -1.368 1.00 94.38 95 VAL A N 1
ATOM 665 C CA . VAL A 1 95 ? 3.010 -0.655 -0.204 1.00 94.38 95 VAL A CA 1
ATOM 666 C C . VAL A 1 95 ? 3.582 -1.307 1.042 1.00 94.38 95 VAL A C 1
ATOM 668 O O . VAL A 1 95 ? 3.542 -2.523 1.189 1.00 94.38 95 VAL A O 1
ATOM 671 N N . THR A 1 96 ? 4.125 -0.503 1.940 1.00 93.12 96 THR A N 1
ATOM 672 C CA . THR A 1 96 ? 4.683 -0.957 3.208 1.00 93.12 96 THR A CA 1
ATOM 673 C 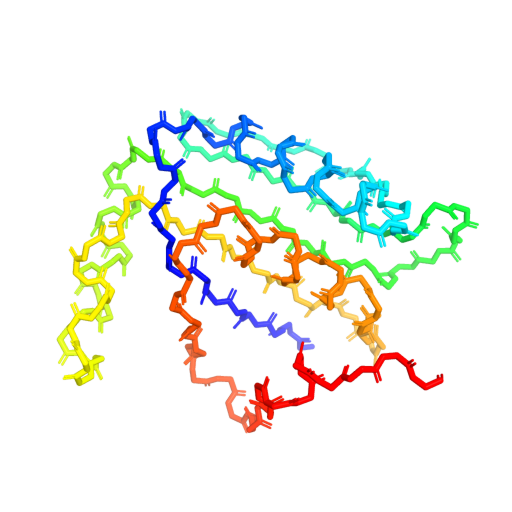C . THR A 1 96 ? 3.702 -0.643 4.327 1.00 93.12 96 THR A C 1
ATOM 675 O O . THR A 1 96 ? 3.323 0.511 4.512 1.00 93.12 96 THR A O 1
ATOM 678 N N . LEU A 1 97 ? 3.305 -1.668 5.078 1.00 91.75 97 LEU A N 1
ATOM 679 C CA . LEU A 1 97 ? 2.483 -1.548 6.278 1.00 91.75 97 LEU A CA 1
ATOM 680 C C . LEU A 1 97 ? 3.388 -1.688 7.496 1.00 91.75 97 LEU A C 1
ATOM 682 O O . LEU A 1 97 ? 3.939 -2.763 7.723 1.00 91.75 97 LEU A O 1
ATOM 686 N N . THR A 1 98 ? 3.528 -0.626 8.279 1.00 89.12 98 THR A N 1
ATOM 687 C CA . THR A 1 98 ? 4.254 -0.636 9.548 1.00 89.12 98 THR A CA 1
ATOM 688 C C . THR A 1 98 ? 3.252 -0.631 10.696 1.00 89.12 98 THR A C 1
ATOM 690 O O . THR A 1 98 ? 2.490 0.319 10.881 1.00 89.12 98 THR A O 1
ATOM 693 N N . LEU A 1 99 ? 3.257 -1.708 11.475 1.00 85.75 99 LEU A N 1
ATOM 694 C CA . LEU A 1 99 ? 2.410 -1.893 12.646 1.00 85.75 99 LEU A CA 1
ATOM 695 C C . LEU A 1 99 ? 3.250 -1.582 13.883 1.00 85.75 99 LEU A C 1
ATOM 697 O O . LEU A 1 99 ? 4.203 -2.297 14.202 1.00 85.75 99 LEU A O 1
ATOM 701 N N . SER A 1 100 ? 2.929 -0.487 14.559 1.00 74.62 100 SER A N 1
ATOM 702 C CA . SER A 1 100 ? 3.638 -0.008 15.745 1.00 74.62 100 SER A CA 1
ATOM 703 C C . SER A 1 100 ? 2.685 0.114 16.925 1.00 74.62 100 SER A C 1
ATOM 705 O O . SER A 1 100 ? 1.550 0.537 16.750 1.00 74.62 100 SER A O 1
ATOM 707 N N . GLY A 1 101 ? 3.161 -0.211 18.126 1.00 68.06 101 GLY A N 1
ATOM 708 C CA . GLY A 1 101 ? 2.374 -0.131 19.358 1.00 68.06 101 GLY A CA 1
ATOM 709 C C . GLY A 1 101 ? 2.376 -1.446 20.133 1.00 68.06 101 GLY A C 1
ATOM 710 O O . GLY A 1 101 ? 3.050 -2.404 19.755 1.00 68.06 101 GLY A O 1
ATOM 711 N N . THR A 1 102 ? 1.660 -1.470 21.256 1.00 67.31 102 THR A N 1
ATOM 712 C CA . THR A 1 102 ? 1.429 -2.689 22.052 1.00 67.31 102 THR A CA 1
ATOM 713 C C . THR A 1 102 ? 0.236 -3.500 21.551 1.00 67.31 102 T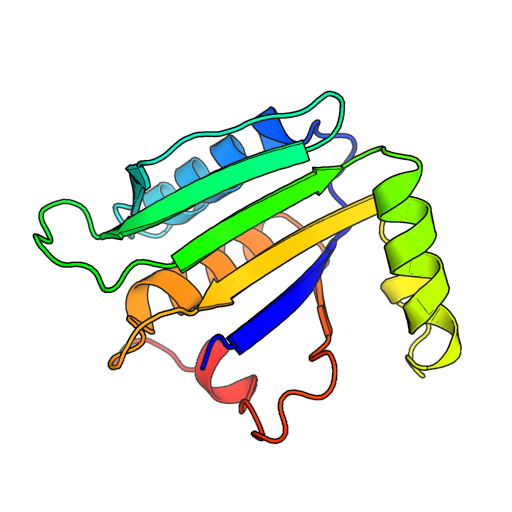HR A C 1
ATOM 715 O O . THR A 1 102 ? 0.206 -4.706 21.769 1.00 67.31 102 THR A O 1
ATOM 718 N N . GLU A 1 103 ? -0.712 -2.860 20.861 1.00 71.69 103 GLU A N 1
ATOM 719 C CA . GLU A 1 103 ? -1.876 -3.498 20.241 1.00 71.69 103 GLU A CA 1
ATOM 720 C C . GLU A 1 103 ? -1.964 -3.084 18.769 1.00 71.69 103 GLU A C 1
ATOM 722 O O . GLU A 1 103 ? -1.988 -1.898 18.446 1.00 71.69 103 GLU A O 1
ATOM 727 N N . VAL A 1 104 ? -1.987 -4.076 17.877 1.00 75.88 104 VAL A N 1
ATOM 728 C CA . VAL A 1 104 ? -2.180 -3.884 16.436 1.00 75.88 104 VAL A CA 1
ATOM 729 C C . VAL A 1 104 ? -3.678 -3.852 16.147 1.00 75.88 104 VAL A C 1
ATOM 731 O O . VAL A 1 104 ? -4.380 -4.819 16.452 1.00 75.88 104 VAL A O 1
ATOM 734 N N . ASP A 1 105 ? -4.175 -2.787 15.510 1.00 82.75 105 ASP A N 1
ATOM 735 C CA . ASP A 1 105 ? -5.547 -2.773 14.996 1.00 82.75 105 ASP A CA 1
ATOM 736 C C . ASP A 1 105 ? -5.635 -3.570 13.688 1.00 82.75 105 ASP A C 1
ATOM 738 O O . ASP A 1 105 ? -5.532 -3.053 12.571 1.00 82.75 105 ASP A O 1
ATOM 742 N N . TRP A 1 106 ? -5.848 -4.876 13.836 1.00 84.25 106 TRP A N 1
ATOM 743 C CA . TRP A 1 106 ? -6.003 -5.796 12.714 1.00 84.25 106 TRP A CA 1
ATOM 744 C C . TRP A 1 106 ? -7.181 -5.458 11.798 1.00 84.25 106 TRP A C 1
ATOM 746 O O . TRP A 1 106 ? -7.173 -5.882 10.642 1.00 84.25 106 TRP A O 1
ATOM 756 N N . LYS A 1 107 ? -8.176 -4.682 12.251 1.00 86.56 107 LYS A N 1
ATOM 757 C CA . LYS A 1 107 ? -9.271 -4.245 11.374 1.00 86.56 107 LYS A CA 1
ATOM 758 C C . LYS A 1 107 ? -8.766 -3.242 10.345 1.00 86.56 107 LYS A C 1
ATOM 760 O O . LYS A 1 107 ? -9.130 -3.355 9.177 1.00 86.56 107 LYS A O 1
ATOM 765 N N . VAL A 1 108 ? -7.891 -2.319 10.750 1.00 88.44 108 VAL A N 1
ATOM 766 C CA . VAL A 1 108 ? -7.241 -1.377 9.826 1.00 88.44 108 VAL A CA 1
ATOM 767 C C . VAL A 1 108 ? -6.348 -2.134 8.846 1.00 88.44 108 VAL A C 1
ATOM 769 O O . VAL A 1 108 ? -6.475 -1.945 7.639 1.00 88.44 108 VAL A O 1
ATOM 772 N N . VAL A 1 109 ? -5.498 -3.041 9.339 1.00 88.25 109 VAL A N 1
ATOM 773 C CA . VAL A 1 109 ? -4.589 -3.829 8.484 1.00 88.25 109 VAL A CA 1
ATOM 774 C C . VAL A 1 109 ? -5.367 -4.636 7.445 1.00 88.25 109 VAL A C 1
ATOM 776 O O . VAL A 1 109 ? -5.030 -4.606 6.261 1.00 88.25 109 VAL A O 1
ATOM 779 N N . ARG A 1 110 ? -6.452 -5.305 7.861 1.00 87.56 110 ARG A N 1
ATOM 780 C CA . ARG A 1 110 ? -7.337 -6.047 6.954 1.00 87.56 110 ARG A CA 1
ATOM 781 C C . ARG A 1 110 ? -8.007 -5.131 5.935 1.00 87.56 110 ARG A C 1
ATOM 783 O O . ARG A 1 110 ? -8.020 -5.474 4.759 1.00 87.56 110 ARG A O 1
ATOM 790 N N . ALA A 1 111 ? -8.519 -3.972 6.345 1.00 90.62 111 ALA A N 1
ATOM 791 C CA . ALA A 1 111 ? -9.134 -3.022 5.418 1.00 90.62 111 ALA A CA 1
ATOM 792 C C . ALA A 1 111 ? -8.142 -2.555 4.339 1.00 90.62 111 ALA A C 1
ATOM 794 O O . ALA A 1 111 ? -8.474 -2.567 3.156 1.00 90.62 111 ALA A O 1
ATOM 795 N N . VAL A 1 112 ? -6.904 -2.227 4.724 1.00 90.56 112 VAL A N 1
ATOM 796 C CA . VAL A 1 112 ? -5.847 -1.839 3.775 1.00 90.56 112 VAL A CA 1
ATOM 797 C C . VAL A 1 112 ? -5.483 -2.995 2.847 1.00 90.56 112 VAL A C 1
ATOM 799 O O . VAL A 1 112 ? -5.358 -2.801 1.637 1.00 90.56 112 VAL A O 1
ATOM 802 N N . TRP A 1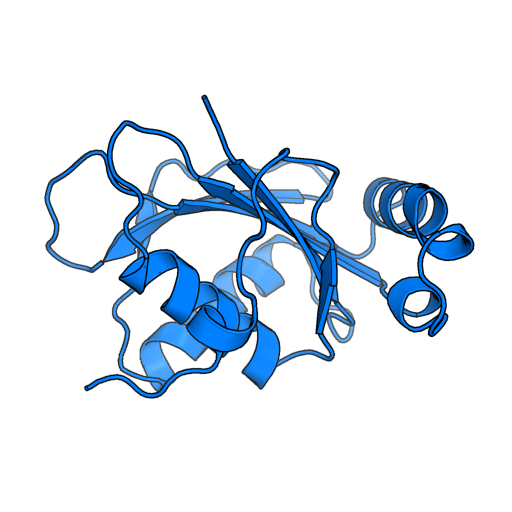 113 ? -5.347 -4.208 3.382 1.00 90.12 113 TRP A N 1
ATOM 803 C CA . TRP A 1 113 ? -5.061 -5.405 2.595 1.00 90.12 113 TRP A CA 1
ATOM 804 C C . TRP A 1 113 ? -6.143 -5.694 1.548 1.00 90.12 113 TRP A C 1
ATOM 806 O O . TRP A 1 113 ? -5.820 -5.873 0.371 1.00 90.12 113 TRP A O 1
ATOM 816 N N . ILE A 1 114 ? -7.419 -5.706 1.948 1.00 90.31 114 ILE A N 1
ATOM 817 C CA . ILE A 1 114 ? -8.544 -5.981 1.042 1.00 90.31 114 ILE A CA 1
ATOM 818 C C . ILE A 1 114 ? -8.657 -4.868 -0.007 1.00 90.31 114 ILE A C 1
ATOM 820 O O . ILE A 1 114 ? -8.788 -5.169 -1.196 1.00 90.31 114 ILE A O 1
ATOM 824 N N . ALA A 1 115 ? -8.511 -3.600 0.391 1.00 91.62 115 ALA A N 1
ATOM 825 C CA . ALA A 1 115 ? -8.467 -2.470 -0.533 1.00 91.62 115 ALA A CA 1
ATOM 826 C C . ALA A 1 115 ? -7.368 -2.661 -1.587 1.00 91.62 115 ALA A C 1
ATOM 828 O O . ALA A 1 115 ? -7.655 -2.707 -2.784 1.00 91.62 115 ALA A O 1
ATOM 829 N N . THR A 1 116 ? -6.128 -2.886 -1.151 1.00 90.12 116 THR A N 1
ATOM 830 C CA . THR A 1 116 ? -4.965 -3.054 -2.038 1.00 90.12 116 THR A CA 1
ATOM 831 C C . THR A 1 116 ? -5.151 -4.236 -2.999 1.00 90.12 116 THR A C 1
ATOM 833 O O . THR A 1 116 ? -4.936 -4.103 -4.203 1.00 90.12 116 THR A O 1
ATOM 836 N N . ARG A 1 117 ? -5.628 -5.387 -2.501 1.00 89.81 117 ARG A N 1
ATOM 837 C CA . ARG A 1 117 ? -5.878 -6.590 -3.316 1.00 89.81 117 ARG A CA 1
ATOM 838 C C . ARG A 1 117 ? -7.044 -6.475 -4.285 1.00 89.81 117 ARG A C 1
ATOM 840 O O . ARG A 1 117 ? -7.058 -7.194 -5.280 1.00 89.81 117 ARG A O 1
ATOM 847 N N . SER A 1 118 ? -8.029 -5.634 -3.988 1.00 87.38 118 SER A N 1
ATOM 848 C CA . SER A 1 118 ? -9.159 -5.414 -4.894 1.00 87.38 118 SER A CA 1
ATOM 849 C C . SER A 1 118 ? -8.758 -4.637 -6.148 1.00 87.38 118 SER A C 1
ATOM 851 O O . SER A 1 118 ? -9.397 -4.780 -7.187 1.00 87.38 118 SER A O 1
ATOM 853 N N . MET A 1 119 ? -7.684 -3.847 -6.055 1.00 86.94 119 MET A N 1
ATOM 854 C CA . MET A 1 119 ? -7.219 -2.973 -7.130 1.00 86.94 119 MET A CA 1
ATOM 855 C C . MET A 1 119 ? -6.044 -3.572 -7.900 1.00 86.94 119 MET A C 1
ATOM 857 O O . MET A 1 119 ? -5.970 -3.431 -9.120 1.00 86.94 119 MET A O 1
ATOM 861 N N . TRP A 1 120 ? -5.114 -4.225 -7.198 1.00 86.50 120 TRP A N 1
ATOM 862 C CA . TRP A 1 120 ? -3.829 -4.626 -7.765 1.00 86.50 120 TRP A CA 1
ATOM 863 C C . TRP A 1 120 ? -3.557 -6.118 -7.616 1.00 86.50 120 TRP A C 1
ATOM 865 O O . TRP A 1 120 ? -4.034 -6.791 -6.700 1.00 86.50 120 TRP A O 1
ATOM 875 N N . THR A 1 121 ? -2.701 -6.636 -8.499 1.00 83.25 121 THR A N 1
ATOM 876 C CA . THR A 1 121 ? -2.052 -7.920 -8.239 1.00 83.25 121 THR A CA 1
ATOM 877 C C . THR A 1 121 ? -1.032 -7.700 -7.131 1.00 83.25 121 THR A C 1
ATOM 879 O O . THR A 1 121 ? -0.025 -7.033 -7.352 1.00 83.25 121 THR A O 1
ATOM 882 N N . VAL A 1 122 ? -1.308 -8.246 -5.946 1.00 81.94 122 VAL A N 1
ATOM 883 C CA . VAL A 1 122 ? -0.457 -8.104 -4.757 1.00 81.94 122 VAL A CA 1
ATOM 884 C C . VAL A 1 122 ? 0.282 -9.406 -4.476 1.00 81.94 122 VAL A C 1
ATOM 886 O O . VAL A 1 122 ? -0.328 -10.481 -4.455 1.00 81.94 122 VAL A O 1
ATOM 889 N N . VAL A 1 123 ? 1.583 -9.302 -4.212 1.00 83.31 123 VAL A N 1
ATOM 890 C CA . VAL A 1 123 ? 2.404 -10.370 -3.638 1.00 83.31 123 VAL A CA 1
ATOM 891 C C . VAL A 1 123 ? 2.889 -9.903 -2.261 1.00 83.31 123 VAL A C 1
ATOM 893 O O . VAL A 1 123 ? 3.726 -8.999 -2.196 1.00 83.31 123 VAL A O 1
ATOM 896 N N . PRO A 1 124 ? 2.347 -10.450 -1.156 1.00 80.81 124 PRO A N 1
ATOM 897 C CA . PRO A 1 124 ? 2.847 -10.133 0.176 1.00 80.81 124 PRO A CA 1
ATOM 898 C C . PRO A 1 124 ? 4.249 -10.716 0.368 1.00 80.81 124 PRO A C 1
ATOM 900 O O . PRO A 1 124 ? 4.538 -11.829 -0.074 1.00 80.81 124 PRO A O 1
ATOM 903 N N . HIS A 1 125 ? 5.100 -9.978 1.065 1.00 77.62 125 HIS A N 1
ATOM 904 C CA . HIS A 1 125 ? 6.401 -10.433 1.526 1.00 77.62 125 HIS A CA 1
ATOM 905 C C . HIS A 1 125 ? 6.617 -9.955 2.964 1.00 77.62 125 HIS A C 1
ATOM 907 O O . HIS A 1 125 ? 6.487 -8.762 3.255 1.00 77.62 125 HIS A O 1
ATOM 913 N N . ASP A 1 126 ? 6.945 -10.891 3.851 1.00 71.50 126 ASP A N 1
ATOM 914 C CA . ASP A 1 126 ? 7.398 -10.592 5.208 1.00 71.50 126 ASP A CA 1
ATOM 915 C C . ASP A 1 126 ? 8.933 -10.595 5.214 1.00 71.50 126 ASP A C 1
ATOM 917 O O . ASP A 1 126 ? 9.562 -11.629 4.978 1.00 71.50 126 ASP A O 1
ATOM 921 N N . ASP A 1 127 ? 9.535 -9.434 5.479 1.00 60.53 127 ASP A N 1
ATOM 922 C CA . ASP A 1 127 ? 10.982 -9.294 5.667 1.00 60.53 127 ASP A CA 1
ATOM 923 C C . ASP A 1 127 ? 11.390 -9.788 7.070 1.00 60.53 127 ASP A C 1
ATOM 925 O O . ASP A 1 127 ? 11.840 -9.024 7.927 1.00 60.53 127 ASP A O 1
ATOM 929 N N . GLY A 1 128 ? 11.252 -11.095 7.309 1.00 51.78 128 GLY A N 1
ATOM 930 C CA . GLY A 1 128 ? 11.919 -11.797 8.410 1.00 51.78 128 GLY A CA 1
ATOM 931 C C . GLY A 1 128 ? 11.565 -11.312 9.820 1.00 51.78 128 GLY A C 1
ATOM 932 O O . GLY A 1 128 ? 12.434 -11.297 10.693 1.00 51.78 128 GLY A O 1
ATOM 933 N N . SER A 1 129 ? 10.307 -10.953 10.071 1.00 49.75 129 SER A N 1
ATOM 934 C CA . SER A 1 129 ? 9.812 -10.470 11.370 1.00 49.75 129 SER A CA 1
ATOM 935 C C . SER A 1 129 ? 9.952 -11.441 12.562 1.00 49.75 129 SER A C 1
ATOM 937 O O . SER A 1 129 ? 9.774 -11.036 13.715 1.00 49.75 129 SER A O 1
ATOM 939 N N . GLY A 1 130 ? 10.243 -12.723 12.308 1.00 38.72 130 GLY A N 1
ATOM 940 C CA . GLY A 1 130 ? 10.288 -13.771 13.332 1.00 38.72 130 GLY A CA 1
ATOM 941 C C . GLY A 1 130 ? 8.913 -14.187 13.873 1.00 38.72 130 GLY A C 1
ATOM 942 O O . GLY A 1 130 ? 8.861 -14.977 14.814 1.00 38.72 130 GLY A O 1
ATOM 943 N N . PHE A 1 131 ? 7.822 -13.686 13.286 1.00 41.47 131 PHE A N 1
ATOM 944 C CA . PHE A 1 131 ? 6.454 -14.113 13.559 1.00 41.47 131 PHE A CA 1
ATOM 945 C C . PHE A 1 131 ? 5.820 -14.635 12.272 1.00 41.47 131 PHE A C 1
ATOM 947 O O . PHE A 1 131 ? 5.903 -14.000 11.228 1.00 41.47 131 PHE A O 1
ATOM 954 N N . ASP A 1 132 ? 5.191 -15.803 12.366 1.00 43.78 132 ASP A N 1
ATOM 955 C CA . ASP A 1 132 ? 4.395 -16.392 11.293 1.00 43.78 132 ASP A CA 1
ATOM 956 C C . ASP A 1 132 ? 3.104 -15.566 11.203 1.00 43.78 132 ASP A C 1
ATOM 958 O O . ASP A 1 132 ? 2.133 -15.834 11.915 1.00 43.78 132 ASP A O 1
ATOM 962 N N . VAL A 1 133 ? 3.115 -14.460 10.448 1.00 49.28 133 VAL A N 1
ATOM 963 C CA . VAL A 1 133 ? 1.853 -13.803 10.108 1.00 49.28 133 VAL A CA 1
ATOM 964 C C . VAL A 1 133 ? 1.123 -14.753 9.194 1.00 49.28 133 VAL A C 1
ATOM 966 O O . VAL A 1 133 ? 1.477 -14.914 8.026 1.00 49.28 133 VAL A O 1
ATOM 969 N N . ASP A 1 134 ? 0.110 -15.388 9.770 1.00 56.91 134 ASP A N 1
ATOM 970 C CA . ASP A 1 134 ? -0.826 -16.195 9.031 1.00 56.91 134 ASP A CA 1
ATOM 971 C C . ASP A 1 134 ? -1.562 -15.273 8.054 1.00 56.91 134 ASP A C 1
ATOM 973 O O . ASP A 1 134 ? -2.540 -14.596 8.382 1.00 56.91 134 ASP A O 1
ATOM 977 N N . LEU A 1 135 ? -1.036 -15.187 6.832 1.00 58.78 135 LEU A N 1
ATOM 978 C CA . LEU A 1 135 ? -1.655 -14.440 5.750 1.00 58.78 135 LEU A CA 1
ATOM 979 C C . LEU A 1 135 ? -3.073 -14.966 5.473 1.00 58.78 135 LEU A C 1
ATOM 981 O O . LEU A 1 135 ? -3.861 -14.216 4.897 1.00 58.78 135 LEU A O 1
ATOM 985 N N . ASP A 1 136 ? -3.433 -16.180 5.917 1.00 55.00 136 ASP A N 1
ATOM 986 C CA . ASP A 1 136 ? -4.796 -16.704 5.831 1.00 55.00 136 ASP A CA 1
ATOM 987 C C . ASP A 1 136 ? -5.752 -15.975 6.794 1.00 55.00 136 ASP A C 1
ATOM 989 O O . ASP A 1 136 ? -6.924 -15.775 6.453 1.00 55.00 136 ASP A O 1
ATOM 993 N N . GLU A 1 137 ? -5.276 -15.438 7.929 1.00 53.38 137 GLU A N 1
ATOM 994 C CA . GLU A 1 137 ? -6.086 -14.557 8.782 1.00 53.38 137 GLU A CA 1
ATOM 995 C C . GLU A 1 137 ? -6.483 -13.264 8.053 1.00 53.38 137 GLU A C 1
ATOM 997 O O . GLU A 1 137 ? -7.575 -12.740 8.281 1.00 53.38 137 GLU A O 1
ATOM 1002 N N . LEU A 1 138 ? -5.660 -12.762 7.126 1.00 57.38 138 LEU A N 1
ATOM 1003 C CA . LEU A 1 138 ? -5.999 -11.594 6.300 1.00 57.38 138 LEU A CA 1
ATOM 1004 C C . LEU A 1 138 ? -7.062 -11.901 5.230 1.00 57.38 138 LEU A C 1
ATOM 1006 O O . LEU A 1 138 ? -7.619 -10.971 4.643 1.00 57.38 138 LEU A O 1
ATOM 1010 N N . VAL A 1 139 ? -7.348 -13.179 4.953 1.00 51.34 139 VAL A N 1
ATOM 1011 C CA . VAL A 1 139 ? -8.361 -13.623 3.974 1.00 51.34 139 VAL A CA 1
ATOM 1012 C C . VAL A 1 139 ? -9.649 -14.109 4.658 1.00 51.34 139 VAL A C 1
ATOM 1014 O O . VAL A 1 139 ? -10.669 -14.290 3.991 1.00 51.34 139 VAL A O 1
ATOM 1017 N N . ALA A 1 140 ? -9.640 -14.295 5.982 1.00 47.06 140 ALA A N 1
ATOM 1018 C CA . ALA A 1 140 ? -10.803 -14.767 6.724 1.00 47.06 140 ALA A CA 1
ATOM 1019 C C . ALA A 1 140 ? -11.956 -13.733 6.719 1.00 47.06 140 ALA A C 1
ATOM 1021 O O . ALA A 1 140 ? -11.722 -12.549 6.999 1.00 47.06 140 ALA A O 1
ATOM 1022 N N . PRO A 1 141 ? -13.209 -14.154 6.439 1.00 39.75 141 PRO A N 1
ATOM 1023 C CA . PRO A 1 141 ? -14.369 -13.265 6.438 1.00 39.75 141 PRO A CA 1
ATOM 1024 C C . PRO A 1 141 ? -14.619 -12.667 7.830 1.00 39.75 141 PRO A C 1
ATOM 1026 O O . PRO A 1 141 ? -14.378 -13.317 8.846 1.00 39.75 141 PRO A O 1
ATOM 1029 N N . LEU A 1 142 ? -15.111 -11.423 7.869 1.00 45.69 142 LEU A N 1
ATOM 1030 C CA . LEU A 1 142 ? -15.530 -10.756 9.105 1.00 45.69 142 LEU A CA 1
ATOM 1031 C C . LEU A 1 142 ? -16.708 -11.536 9.714 1.00 45.69 142 LEU A C 1
ATOM 1033 O O . LEU A 1 142 ? -17.797 -11.545 9.141 1.00 45.69 142 LEU A O 1
ATOM 1037 N N . SER A 1 143 ? -16.468 -12.219 10.833 1.00 41.09 143 SER A N 1
ATOM 1038 C CA . SER A 1 143 ? -17.499 -12.848 11.669 1.00 41.09 143 SER A CA 1
ATOM 1039 C C . SER A 1 143 ? -18.199 -11.834 12.562 1.00 41.09 143 SER A C 1
ATOM 1041 O O . SER A 1 143 ? -17.458 -11.014 13.156 1.00 41.09 143 SER A O 1
#

Sequence (143 aa):
MAYRIALYCTSGGLSAAEGLEAILTAAREQGADLALSERASGESWMSGVLGLGGARGDGGCHVEVHAQSPLAAVMVAEVSDREPSGRIRSADAVVTLTLSGTEVDWKVVRAVWIATRSMWTVVPHDDGSGFDVDLDELVAPLS

Foldseek 3Di:
DKFKKKKQWAQVQDAQVRLVVLLCVLLVVVVFNWDWDPWDDDPFKTWTWIDGPPDDDPQTKIKMKGAQDPVSQVVLVVCQVVDVVSVSVNGRMMIMTMGDDPDHPVVNVLSSVVSRVVRTDIDMDGPPPVDDPPVVVSVDDDD

Secondary structure (DSSP, 8-state):
--EEEEEEE--TT--HHHHHHHHHHHHHHTT--EEEEEEEE-SSEEEEEEEETT--SS--EEEEEEESSHHHHHHHHHHHTT-TT-GGGG--EEEEEEE-SSS--HHHHHHHHHHHHHHS-EEEEE---SS---TTTTTS---

pLDDT: mean 82.51, std 14.84, range [38.72, 96.75]

Radius of gyration: 14.3 Å; chains: 1; bounding box: 34×32×36 Å

Organism: NCBI:txid84480